Protein AF-A0A7C9Q0B0-F1 (afdb_monomer_lite)

Sequence (47 aa):
MAKVLLDHLGIVAGIIDEIGIERLVNELLGEQKTEKVTAGQAVKAMI

Radius of gyration: 12.62 Å; chains: 1; bounding box: 25×33×27 Å

Secondary structure (DSSP, 8-state):
-------HHHHHHHHHHHHTHHHHHHHHH---TT-SS-HHHHHHTT-

pLDDT: mean 87.83, std 14.36, range [36.91, 97.25]

Structure (mmCIF, N/CA/C/O backbone):
data_AF-A0A7C9Q0B0-F1
#
_entry.id   AF-A0A7C9Q0B0-F1
#
loop_
_atom_site.group_PDB
_atom_site.id
_atom_site.type_symbol
_atom_site.label_atom_id
_atom_site.label_alt_id
_atom_site.label_comp_id
_atom_site.label_asym_id
_atom_site.label_entity_id
_atom_site.label_seq_id
_atom_site.pdbx_PDB_ins_code
_atom_site.Cartn_x
_atom_site.Cartn_y
_atom_site.Cartn_z
_atom_site.occupancy
_atom_site.B_iso_or_equiv
_atom_site.auth_seq_id
_atom_site.auth_comp_id
_atom_site.auth_asym_id
_atom_site.auth_atom_id
_atom_site.pdbx_PDB_model_num
ATOM 1 N N . MET A 1 1 ? 4.477 -23.039 -3.400 1.00 36.91 1 MET A N 1
ATOM 2 C CA . MET A 1 1 ? 5.407 -21.896 -3.495 1.00 36.91 1 MET A CA 1
ATOM 3 C C . MET A 1 1 ? 5.171 -21.223 -4.832 1.00 36.91 1 MET A C 1
ATOM 5 O O . MET A 1 1 ? 5.450 -21.836 -5.855 1.00 36.91 1 MET A O 1
ATOM 9 N N . ALA A 1 2 ? 4.547 -20.044 -4.838 1.00 45.22 2 ALA A N 1
ATOM 10 C CA . ALA A 1 2 ? 4.312 -19.308 -6.074 1.00 45.22 2 ALA A CA 1
ATOM 11 C C . ALA A 1 2 ? 5.655 -18.763 -6.571 1.00 45.22 2 ALA A C 1
ATOM 13 O O . ALA A 1 2 ? 6.349 -18.042 -5.859 1.00 45.22 2 ALA A O 1
ATOM 14 N N . LYS A 1 3 ? 6.041 -19.185 -7.77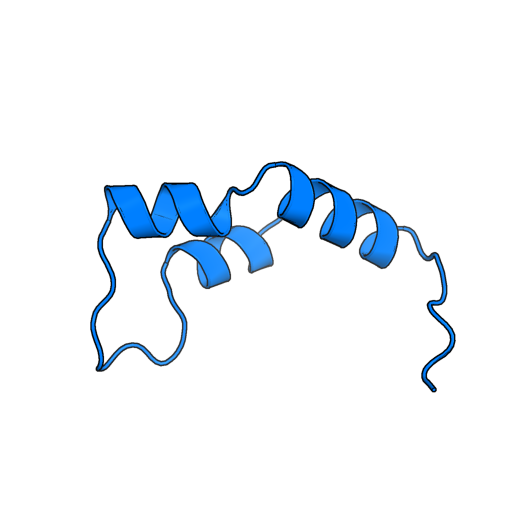2 1.00 51.94 3 LYS A N 1
ATOM 15 C CA . LYS A 1 3 ? 7.173 -18.645 -8.517 1.00 51.94 3 LYS A CA 1
ATOM 16 C C . LYS A 1 3 ? 6.896 -17.157 -8.721 1.00 51.94 3 LYS A C 1
ATOM 18 O O . LYS A 1 3 ? 5.939 -16.828 -9.414 1.00 51.94 3 LYS A O 1
ATOM 23 N N . VAL A 1 4 ? 7.685 -16.287 -8.090 1.00 57.81 4 VAL A N 1
ATOM 24 C CA . VAL A 1 4 ? 7.666 -14.849 -8.379 1.00 57.81 4 VAL A CA 1
ATOM 25 C C . VAL A 1 4 ? 8.049 -14.716 -9.846 1.00 57.81 4 VAL A C 1
ATOM 27 O O . VAL A 1 4 ? 9.205 -14.905 -10.223 1.00 57.81 4 VAL A O 1
ATOM 30 N N . LEU A 1 5 ? 7.053 -14.509 -10.699 1.00 58.16 5 LEU A N 1
ATOM 31 C CA . LEU A 1 5 ? 7.288 -14.043 -12.048 1.00 58.16 5 LEU A CA 1
ATOM 32 C C . LEU A 1 5 ? 7.721 -12.588 -11.864 1.00 58.16 5 LEU A C 1
ATOM 34 O O . LEU A 1 5 ? 6.912 -11.762 -11.460 1.00 58.16 5 LEU A O 1
ATOM 38 N N . LEU A 1 6 ? 9.013 -12.300 -12.040 1.00 65.12 6 LEU A N 1
ATOM 39 C CA . LEU A 1 6 ? 9.534 -10.932 -12.107 1.00 65.12 6 LEU A CA 1
ATOM 40 C C . LEU A 1 6 ? 9.020 -10.300 -13.405 1.00 65.12 6 LEU A C 1
ATOM 42 O O . LEU A 1 6 ? 9.753 -10.152 -14.380 1.00 65.12 6 LEU A O 1
ATOM 46 N N . ASP A 1 7 ? 7.723 -10.032 -13.454 1.00 80.56 7 ASP A N 1
ATOM 47 C CA . ASP A 1 7 ? 7.149 -9.129 -14.428 1.00 80.56 7 ASP A CA 1
ATOM 48 C C . ASP A 1 7 ? 7.391 -7.685 -13.971 1.00 80.56 7 ASP A C 1
ATOM 50 O O . ASP A 1 7 ? 7.845 -7.406 -12.855 1.00 80.56 7 ASP A O 1
ATOM 54 N N . HIS A 1 8 ? 7.135 -6.743 -14.874 1.00 84.50 8 HIS A N 1
ATOM 55 C CA . HIS A 1 8 ? 7.324 -5.330 -14.572 1.00 84.50 8 HIS A CA 1
ATOM 56 C C . HIS A 1 8 ? 6.500 -4.891 -13.353 1.00 84.50 8 HIS A C 1
ATOM 58 O O . HIS A 1 8 ? 6.961 -4.052 -12.584 1.00 84.50 8 HIS A O 1
ATOM 64 N N . LEU A 1 9 ? 5.325 -5.493 -13.141 1.00 85.81 9 LEU A N 1
ATOM 65 C CA . LEU A 1 9 ? 4.431 -5.145 -12.044 1.00 85.81 9 LEU A CA 1
ATOM 66 C C . LEU A 1 9 ? 4.978 -5.612 -10.692 1.00 85.81 9 LEU A C 1
ATOM 68 O O . LEU A 1 9 ? 4.942 -4.846 -9.739 1.00 85.81 9 LEU A O 1
ATOM 72 N N . GLY A 1 10 ? 5.538 -6.817 -10.602 1.00 87.00 10 GLY A N 1
ATOM 73 C CA . GLY A 1 10 ? 6.162 -7.328 -9.383 1.00 87.00 10 GLY A CA 1
ATOM 74 C C . GLY A 1 10 ? 7.382 -6.511 -8.954 1.00 87.00 10 GLY A C 1
ATOM 75 O O . GLY A 1 10 ? 7.588 -6.300 -7.760 1.00 87.00 10 GLY A O 1
ATOM 76 N N . ILE A 1 11 ? 8.156 -5.995 -9.917 1.00 90.12 11 ILE A N 1
ATOM 77 C CA . ILE A 1 11 ? 9.277 -5.083 -9.641 1.00 90.12 11 ILE A CA 1
ATOM 78 C C . ILE A 1 11 ? 8.758 -3.737 -9.126 1.00 90.12 11 ILE A C 1
ATOM 80 O O . ILE A 1 11 ? 9.225 -3.261 -8.094 1.00 90.12 11 ILE A O 1
ATOM 84 N N . VAL A 1 12 ? 7.779 -3.136 -9.810 1.00 89.12 12 VAL A N 1
ATOM 85 C CA . VAL A 1 12 ? 7.186 -1.856 -9.387 1.00 89.12 12 VAL A CA 1
ATOM 86 C C . VAL A 1 12 ? 6.535 -1.990 -8.009 1.00 89.12 12 VAL A C 1
ATOM 88 O O . VAL A 1 12 ? 6.805 -1.171 -7.139 1.00 89.12 12 VAL A O 1
ATOM 91 N N . ALA A 1 13 ? 5.770 -3.055 -7.762 1.00 89.19 13 ALA A N 1
ATOM 92 C CA . ALA A 1 13 ? 5.142 -3.313 -6.469 1.00 89.19 13 ALA A CA 1
ATOM 93 C C . ALA A 1 13 ? 6.176 -3.451 -5.341 1.00 89.19 13 ALA A C 1
ATOM 95 O O . ALA A 1 13 ? 5.999 -2.847 -4.285 1.00 89.19 13 ALA A O 1
ATOM 96 N N . GLY A 1 14 ? 7.279 -4.172 -5.584 1.00 90.88 14 GLY A N 1
ATOM 97 C CA . GLY A 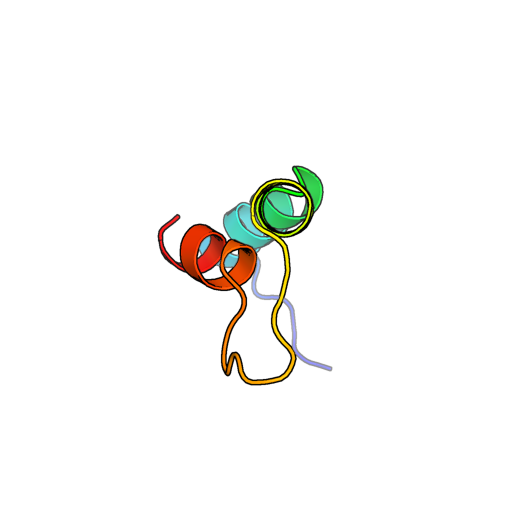1 14 ? 8.380 -4.289 -4.625 1.00 90.88 14 GLY A CA 1
ATOM 98 C C . GLY A 1 14 ? 9.037 -2.943 -4.307 1.00 90.88 14 GLY A C 1
ATOM 99 O O . GLY A 1 14 ? 9.261 -2.633 -3.142 1.00 90.88 14 GLY A O 1
ATOM 100 N N . ILE A 1 15 ? 9.269 -2.104 -5.321 1.00 92.88 15 ILE A N 1
ATOM 101 C CA . ILE A 1 15 ? 9.823 -0.755 -5.130 1.00 92.88 15 ILE A CA 1
ATOM 102 C C . ILE A 1 15 ? 8.861 0.127 -4.321 1.00 92.88 15 ILE A C 1
ATOM 104 O O . ILE A 1 15 ? 9.288 0.823 -3.403 1.00 92.88 15 ILE A O 1
ATOM 108 N N . ILE A 1 16 ? 7.563 0.106 -4.636 1.00 92.38 16 ILE A N 1
ATOM 109 C CA . ILE A 1 16 ? 6.556 0.893 -3.910 1.00 92.38 16 ILE A CA 1
ATOM 110 C C . ILE A 1 16 ? 6.469 0.460 -2.439 1.00 92.38 16 ILE A C 1
ATOM 112 O O . ILE A 1 16 ? 6.344 1.315 -1.556 1.00 92.38 16 ILE A O 1
ATOM 116 N N . ASP A 1 17 ? 6.595 -0.841 -2.171 1.00 92.44 17 ASP A N 1
ATOM 117 C CA . ASP A 1 17 ? 6.681 -1.378 -0.813 1.00 92.44 17 ASP A CA 1
ATOM 118 C C . ASP A 1 17 ? 7.937 -0.912 -0.071 1.00 92.44 17 ASP A C 1
ATOM 120 O O . ASP A 1 17 ? 7.841 -0.472 1.076 1.00 92.44 17 ASP A O 1
ATOM 124 N N . GLU A 1 18 ? 9.099 -0.927 -0.727 1.00 95.56 18 GLU A N 1
ATOM 125 C CA . GLU A 1 18 ? 10.359 -0.450 -0.142 1.00 95.56 18 GLU A CA 1
ATOM 126 C C . GLU A 1 18 ? 10.339 1.050 0.183 1.00 95.56 18 GLU A C 1
ATOM 128 O O . GLU A 1 18 ? 10.880 1.466 1.209 1.00 95.56 18 GLU A O 1
ATOM 133 N N . ILE A 1 19 ? 9.683 1.872 -0.643 1.00 95.38 19 ILE A N 1
ATOM 134 C CA . ILE A 1 19 ? 9.515 3.311 -0.379 1.00 95.38 19 ILE A CA 1
ATOM 135 C C . ILE A 1 19 ? 8.626 3.544 0.858 1.00 95.38 19 ILE A C 1
ATOM 137 O O . ILE A 1 19 ? 8.759 4.561 1.543 1.00 95.38 19 ILE A O 1
ATOM 141 N N . GLY A 1 20 ? 7.731 2.604 1.183 1.00 95.38 20 GLY A N 1
ATOM 142 C CA . GLY A 1 20 ? 6.880 2.678 2.370 1.00 95.38 20 GLY A CA 1
ATOM 143 C C . GLY A 1 20 ? 5.756 3.712 2.262 1.00 95.38 20 GLY A C 1
ATOM 144 O O . GLY A 1 20 ? 5.358 4.291 3.275 1.00 95.38 20 GLY A O 1
ATOM 145 N N . ILE A 1 21 ? 5.241 3.950 1.048 1.00 95.06 21 ILE A N 1
ATOM 146 C CA . ILE A 1 21 ? 4.162 4.922 0.785 1.00 95.06 21 ILE A CA 1
ATOM 147 C C . ILE A 1 21 ? 2.905 4.586 1.590 1.00 95.06 21 ILE A C 1
ATOM 149 O O . ILE A 1 21 ? 2.330 5.473 2.214 1.00 95.06 21 ILE A O 1
ATOM 153 N N . GLU A 1 22 ? 2.507 3.311 1.620 1.00 95.38 22 GLU A N 1
ATOM 154 C CA . GLU A 1 22 ? 1.337 2.850 2.379 1.00 95.38 22 GLU A CA 1
ATOM 155 C C . GLU A 1 22 ? 1.432 3.265 3.854 1.00 95.38 22 GLU A C 1
ATOM 157 O O . GLU A 1 22 ? 0.515 3.891 4.386 1.00 95.38 22 GLU A O 1
ATOM 162 N N . ARG A 1 23 ? 2.589 3.010 4.481 1.00 96.50 23 ARG A N 1
ATOM 163 C CA . ARG A 1 23 ? 2.853 3.374 5.877 1.00 96.50 23 ARG A CA 1
ATOM 164 C C . ARG A 1 23 ? 2.770 4.884 6.095 1.00 96.50 23 ARG A C 1
ATOM 166 O O . ARG A 1 23 ? 2.096 5.318 7.021 1.00 96.50 23 ARG A O 1
ATOM 173 N N . LEU A 1 24 ? 3.429 5.680 5.251 1.00 97.12 24 LEU A N 1
ATOM 174 C CA . LEU A 1 24 ? 3.432 7.143 5.382 1.0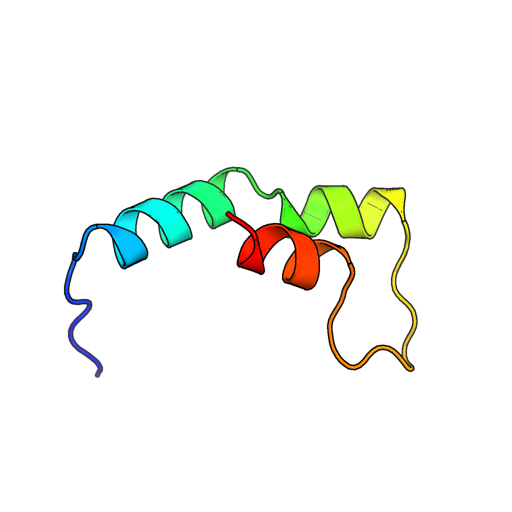0 97.12 24 LEU A CA 1
ATOM 175 C C . LEU A 1 24 ? 2.021 7.732 5.271 1.00 97.12 24 LEU A C 1
ATOM 177 O O . LEU A 1 24 ? 1.659 8.619 6.039 1.00 97.12 24 LEU A O 1
ATOM 181 N N . VAL A 1 25 ? 1.212 7.233 4.336 1.00 96.25 25 VAL A N 1
ATOM 182 C CA . VAL A 1 25 ? -0.171 7.694 4.160 1.00 96.25 25 VAL A CA 1
ATOM 183 C C . VAL A 1 25 ? -1.022 7.335 5.378 1.00 96.25 25 VAL A C 1
ATOM 185 O O . VAL A 1 25 ? -1.754 8.193 5.871 1.00 96.25 25 VAL A O 1
ATOM 188 N N . ASN A 1 26 ? -0.895 6.114 5.900 1.00 96.50 26 ASN A N 1
ATOM 189 C CA . ASN A 1 26 ? -1.638 5.682 7.086 1.00 96.50 26 ASN A CA 1
ATOM 190 C C . ASN A 1 26 ? -1.202 6.441 8.351 1.00 96.50 26 ASN A C 1
ATOM 192 O O . ASN A 1 26 ? -2.045 6.783 9.175 1.00 96.50 26 ASN A O 1
ATOM 196 N N . GLU A 1 27 ? 0.082 6.787 8.487 1.00 97.25 27 GLU A N 1
ATOM 197 C CA . GLU A 1 27 ? 0.583 7.637 9.579 1.00 97.25 27 GLU A CA 1
ATOM 198 C C . GLU A 1 27 ? 0.028 9.070 9.506 1.00 97.25 27 GLU A C 1
ATOM 200 O O . GLU A 1 27 ? -0.279 9.665 10.539 1.00 97.25 27 GLU A O 1
ATOM 205 N N . LEU A 1 28 ? -0.122 9.629 8.299 1.00 97.12 28 LEU A N 1
ATOM 206 C CA . LEU A 1 28 ? -0.599 11.002 8.094 1.00 97.12 28 LEU A CA 1
ATOM 207 C C . LEU 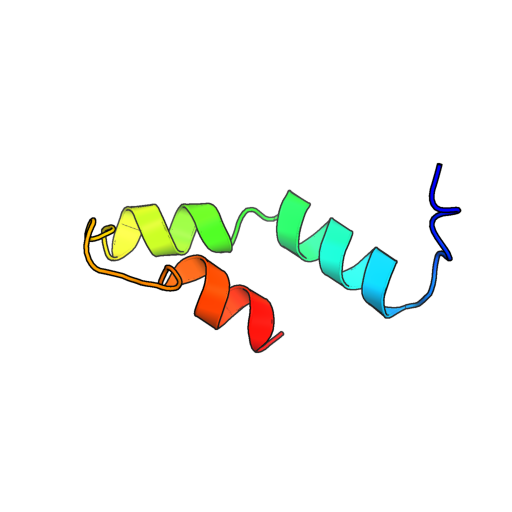A 1 28 ? -2.122 11.143 8.205 1.00 97.12 28 LEU A C 1
ATOM 209 O O . LEU A 1 28 ? -2.605 12.165 8.692 1.00 97.12 28 LEU A O 1
ATOM 213 N N . LEU A 1 29 ? -2.876 10.156 7.718 1.00 95.56 29 LEU A N 1
ATOM 214 C CA . LEU A 1 29 ? -4.341 10.203 7.664 1.00 95.56 29 LEU A CA 1
ATOM 215 C C . LEU A 1 29 ? -5.012 9.459 8.825 1.00 95.56 29 LEU A C 1
ATOM 217 O O . LEU A 1 29 ? -6.180 9.714 9.119 1.00 95.56 29 LEU A O 1
ATOM 221 N N . GLY A 1 30 ? -4.270 8.583 9.503 1.00 92.88 30 GLY A N 1
ATOM 222 C CA . GLY A 1 30 ? -4.814 7.629 10.459 1.00 92.88 30 GLY A CA 1
ATOM 223 C C . GLY A 1 30 ? -5.522 6.460 9.772 1.00 92.88 30 GLY A C 1
ATOM 224 O O . GLY A 1 30 ? -5.792 6.475 8.572 1.00 92.88 30 GLY A O 1
ATOM 225 N N . GLU A 1 31 ? -5.836 5.438 10.563 1.00 92.50 31 GLU A N 1
ATOM 226 C CA . GLU A 1 31 ? -6.579 4.255 10.123 1.00 92.50 31 GLU A CA 1
ATOM 227 C C . GLU A 1 31 ? -7.802 4.058 11.019 1.00 92.50 31 GLU A C 1
ATOM 229 O O . GLU A 1 31 ? -7.733 4.201 12.247 1.00 92.50 31 GLU A O 1
ATOM 234 N N . GLN A 1 32 ? -8.930 3.687 10.420 1.00 91.88 32 GLN A N 1
ATOM 235 C CA . GLN A 1 32 ? -10.152 3.363 11.149 1.00 91.88 32 GLN A CA 1
ATOM 236 C C . GLN A 1 32 ? -10.431 1.865 11.076 1.00 91.88 32 GLN A C 1
ATOM 238 O O . GLN A 1 32 ? -10.410 1.254 10.015 1.00 91.88 32 GLN A O 1
ATOM 243 N N . LYS A 1 33 ? -10.813 1.256 12.205 1.00 88.38 33 LYS A N 1
ATOM 244 C CA . LYS A 1 33 ? -11.101 -0.193 12.280 1.00 88.38 33 LYS A CA 1
ATOM 245 C C . LYS A 1 33 ? -12.263 -0.658 11.393 1.00 88.38 33 LYS A C 1
ATOM 247 O O . LYS A 1 33 ? -12.455 -1.856 11.219 1.00 88.38 33 LYS A O 1
ATOM 252 N N . THR A 1 34 ? -13.077 0.271 10.905 1.00 95.56 34 THR A N 1
ATOM 253 C CA . THR A 1 34 ? -14.217 0.012 10.020 1.00 95.56 34 THR A CA 1
ATOM 254 C C . THR A 1 34 ? -13.849 0.081 8.537 1.00 95.56 34 THR A C 1
ATOM 256 O O . THR A 1 34 ? -14.682 -0.259 7.695 1.00 95.56 34 THR A O 1
ATOM 259 N N . GLU A 1 35 ? -12.629 0.508 8.198 1.00 94.12 35 GLU A N 1
ATOM 260 C CA . GLU A 1 35 ? -12.140 0.557 6.823 1.00 94.12 35 GLU A CA 1
ATOM 261 C C . GLU A 1 35 ? -11.928 -0.859 6.279 1.00 94.12 35 GLU A C 1
ATOM 263 O O . GLU A 1 35 ? -11.352 -1.728 6.930 1.00 94.12 35 GLU A O 1
ATOM 268 N N . LYS A 1 36 ? -12.409 -1.101 5.0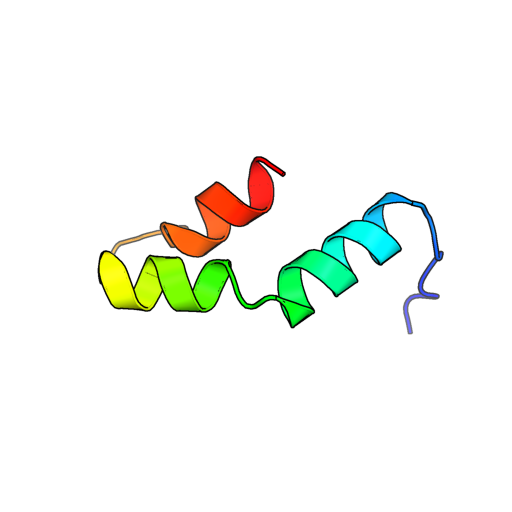56 1.00 95.00 36 LYS A N 1
ATOM 269 C CA . LYS A 1 36 ? -12.153 -2.362 4.340 1.00 95.00 36 LYS A CA 1
ATOM 270 C C . LYS A 1 36 ? -10.768 -2.387 3.694 1.00 95.00 36 LYS A C 1
ATOM 272 O O . LYS A 1 36 ? -10.232 -3.461 3.455 1.00 95.00 36 LYS A O 1
ATOM 277 N N . VAL A 1 37 ? -10.257 -1.204 3.361 1.00 95.56 37 VAL A N 1
ATOM 278 C CA . VAL A 1 37 ? -8.966 -0.940 2.724 1.00 95.56 37 VAL A CA 1
ATOM 279 C C . VAL A 1 37 ? -8.478 0.386 3.298 1.00 95.56 37 VAL A C 1
ATOM 281 O O . VAL A 1 37 ? -9.276 1.320 3.403 1.00 95.56 37 VAL A O 1
ATOM 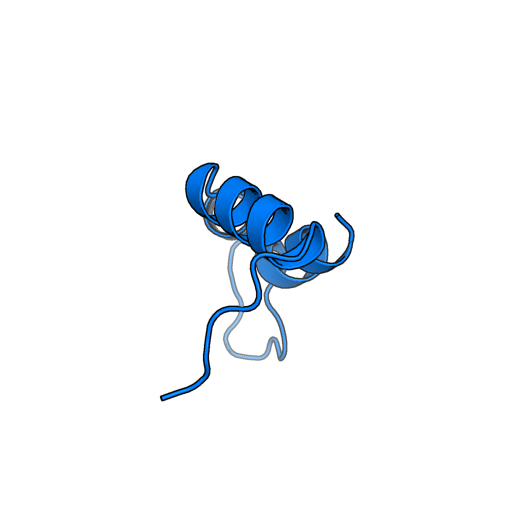284 N N . THR A 1 38 ? -7.210 0.466 3.689 1.00 96.25 38 THR A N 1
ATOM 285 C CA . THR A 1 38 ? -6.632 1.686 4.271 1.00 96.25 38 THR A CA 1
ATOM 286 C C . THR A 1 38 ? -6.382 2.736 3.190 1.00 96.25 38 THR A C 1
ATOM 288 O O . THR A 1 38 ? -6.303 2.420 1.997 1.00 96.25 38 THR A O 1
ATOM 291 N N . ALA A 1 39 ? -6.230 4.002 3.580 1.00 96.06 39 ALA A N 1
ATOM 292 C CA . ALA A 1 39 ? -5.906 5.059 2.625 1.00 96.06 39 ALA A CA 1
ATOM 293 C C . ALA A 1 39 ? -4.572 4.788 1.903 1.00 96.06 39 ALA A C 1
ATOM 295 O O . ALA A 1 39 ? -4.472 4.980 0.692 1.00 96.06 39 ALA A O 1
ATOM 296 N N . GLY A 1 40 ? -3.569 4.270 2.615 1.00 96.06 40 GLY A N 1
ATOM 297 C CA . GLY A 1 40 ? -2.283 3.877 2.049 1.00 96.06 40 GLY A CA 1
ATOM 298 C C . GLY A 1 40 ? -2.397 2.745 1.033 1.00 96.06 40 GLY A C 1
ATOM 299 O O . GLY A 1 40 ? -1.791 2.826 -0.034 1.00 96.06 40 GLY A O 1
ATOM 300 N N . GLN A 1 41 ? -3.232 1.739 1.304 1.00 95.31 41 GLN A N 1
ATOM 301 C CA . GLN A 1 41 ? -3.511 0.659 0.352 1.00 95.31 41 GLN A CA 1
ATOM 302 C C . GLN A 1 41 ? -4.232 1.167 -0.898 1.00 95.31 41 GLN A C 1
ATOM 304 O O . GLN A 1 41 ? -3.913 0.741 -2.007 1.00 95.31 41 GLN A O 1
ATOM 309 N N . ALA A 1 42 ? -5.178 2.097 -0.738 1.00 95.44 42 ALA A N 1
ATOM 310 C CA . ALA A 1 42 ? -5.864 2.714 -1.868 1.00 95.44 42 ALA A CA 1
ATOM 311 C C . ALA A 1 42 ? -4.884 3.491 -2.762 1.00 95.44 42 ALA A C 1
ATOM 313 O O . ALA A 1 42 ? -4.905 3.314 -3.976 1.00 95.44 42 ALA A O 1
ATOM 314 N N . VAL A 1 43 ? -3.984 4.286 -2.173 1.00 94.94 43 VAL A N 1
ATOM 315 C CA . VAL A 1 43 ? -2.943 5.024 -2.911 1.00 94.94 43 VAL A CA 1
ATOM 316 C C . VAL A 1 43 ? -1.974 4.070 -3.607 1.00 94.94 43 VAL A C 1
ATOM 318 O O . VAL A 1 43 ? -1.693 4.249 -4.789 1.00 94.94 43 VAL A O 1
ATOM 321 N N . LYS A 1 44 ? -1.505 3.030 -2.910 1.00 93.12 44 LYS A N 1
ATOM 322 C CA . LYS A 1 44 ? -0.620 2.005 -3.478 1.00 93.12 44 LYS A CA 1
ATOM 323 C C . LYS A 1 44 ? -1.237 1.319 -4.700 1.00 93.12 44 LYS A C 1
ATOM 325 O O . LYS A 1 44 ? -0.514 0.989 -5.624 1.00 93.12 44 LYS A O 1
ATOM 330 N N . ALA A 1 45 ? -2.555 1.128 -4.724 1.00 92.12 45 ALA A N 1
ATOM 331 C CA . ALA A 1 45 ? -3.256 0.510 -5.847 1.00 92.12 45 ALA A CA 1
ATOM 332 C C . ALA A 1 45 ? -3.468 1.441 -7.061 1.00 92.12 45 ALA A C 1
ATOM 334 O O . ALA A 1 45 ? -3.866 0.962 -8.122 1.00 92.12 45 ALA A O 1
ATOM 335 N N . MET A 1 46 ? -3.251 2.754 -6.921 1.00 92.94 46 MET A N 1
ATOM 336 C CA . MET A 1 46 ? -3.362 3.724 -8.023 1.00 92.94 46 MET A CA 1
ATOM 337 C C . MET A 1 46 ? -2.065 3.880 -8.830 1.00 92.94 46 MET A C 1
ATOM 339 O O . MET A 1 46 ? -2.093 4.525 -9.880 1.00 92.94 46 MET A O 1
ATOM 343 N N . ILE A 1 47 ? -0.949 3.346 -8.325 1.00 87.00 47 ILE A N 1
ATOM 344 C CA . ILE A 1 47 ? 0.409 3.479 -8.875 1.00 87.00 47 ILE A CA 1
ATOM 345 C C . ILE A 1 47 ? 0.852 2.125 -9.428 1.00 87.00 47 ILE A C 1
ATOM 347 O O . ILE A 1 47 ? 1.370 2.110 -10.567 1.00 87.00 47 ILE A O 1
#

Foldseek 3Di:
DDDPPPDVVSVVLVVLVVVVQLVVQCVVPPADPPDPAGPSRVVSVVD